Protein AF-A0A967M4M4-F1 (afdb_monomer)

Structure (mmCIF, N/CA/C/O backbone):
data_AF-A0A967M4M4-F1
#
_entry.id 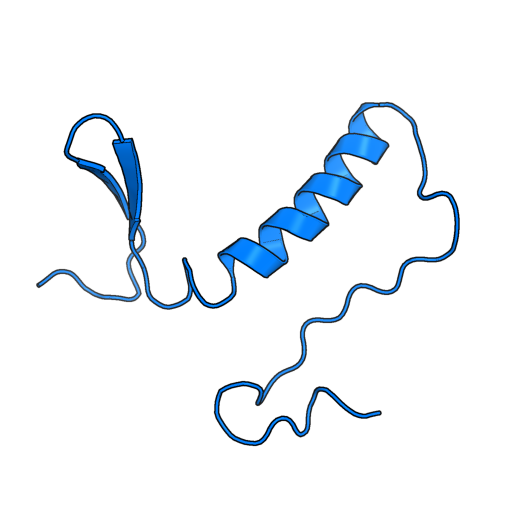  AF-A0A967M4M4-F1
#
loop_
_atom_site.group_PDB
_atom_site.id
_atom_site.type_symbol
_atom_site.label_atom_id
_atom_site.label_alt_id
_atom_site.label_comp_id
_atom_site.label_asym_id
_atom_site.label_entity_id
_atom_site.label_seq_id
_atom_site.pdbx_PDB_ins_code
_atom_site.Cartn_x
_atom_site.Cartn_y
_atom_site.Cartn_z
_atom_site.occupancy
_atom_site.B_iso_or_equiv
_atom_site.auth_seq_id
_atom_site.auth_comp_id
_atom_site.auth_asym_id
_atom_site.auth_atom_id
_atom_site.pdbx_PDB_model_num
ATOM 1 N N . SER A 1 1 ? 22.101 -4.426 -7.539 1.00 77.06 1 SER A N 1
ATOM 2 C CA . SER A 1 1 ? 20.684 -4.107 -7.283 1.00 77.06 1 SER A CA 1
ATOM 3 C C . SER A 1 1 ? 20.049 -5.278 -6.551 1.00 77.06 1 SER A C 1
ATOM 5 O O . SER A 1 1 ? 20.472 -6.408 -6.771 1.00 77.06 1 SER A O 1
ATOM 7 N N . ARG A 1 2 ? 19.101 -5.022 -5.643 1.00 89.00 2 ARG A N 1
ATOM 8 C CA . ARG A 1 2 ? 18.249 -6.066 -5.042 1.00 89.00 2 ARG A CA 1
ATOM 9 C C . ARG A 1 2 ? 17.004 -6.278 -5.910 1.00 89.00 2 ARG A C 1
ATOM 11 O O . ARG A 1 2 ? 16.686 -5.417 -6.729 1.00 89.00 2 ARG A O 1
ATOM 18 N N . ASP A 1 3 ? 16.329 -7.411 -5.734 1.00 96.19 3 ASP A N 1
ATOM 19 C CA . ASP A 1 3 ? 15.041 -7.683 -6.380 1.00 96.19 3 ASP A CA 1
ATOM 20 C C . ASP A 1 3 ? 13.981 -6.679 -5.877 1.00 96.19 3 ASP A C 1
ATOM 22 O O . ASP A 1 3 ? 13.756 -6.608 -4.666 1.00 96.19 3 ASP A O 1
ATOM 26 N N . PRO A 1 4 ? 13.326 -5.899 -6.762 1.00 96.38 4 PRO A N 1
ATOM 27 C CA . PRO A 1 4 ? 12.326 -4.912 -6.360 1.00 96.38 4 PRO 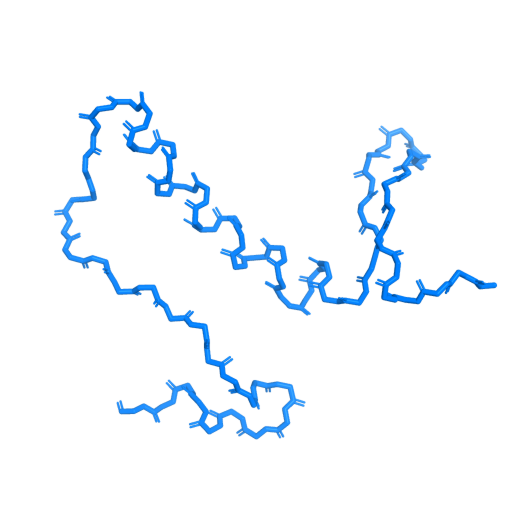A CA 1
ATOM 28 C C . PRO A 1 4 ? 11.090 -5.513 -5.675 1.00 96.38 4 PRO A C 1
ATOM 30 O O . PRO A 1 4 ? 10.390 -4.780 -4.979 1.00 96.38 4 PRO A O 1
ATOM 33 N N . PHE A 1 5 ? 10.797 -6.804 -5.844 1.00 96.38 5 PHE A N 1
ATOM 34 C CA . PHE A 1 5 ? 9.632 -7.457 -5.232 1.00 96.38 5 PHE A CA 1
ATOM 35 C C . PHE A 1 5 ? 9.963 -8.253 -3.966 1.00 96.38 5 PHE A C 1
ATOM 37 O O . PHE A 1 5 ? 9.063 -8.826 -3.357 1.00 96.38 5 PHE A O 1
ATOM 44 N N . THR A 1 6 ? 11.224 -8.239 -3.530 1.00 97.38 6 THR A N 1
ATOM 45 C CA . THR A 1 6 ? 11.623 -8.735 -2.210 1.00 97.38 6 THR A CA 1
ATOM 46 C C . THR A 1 6 ? 11.749 -7.544 -1.253 1.00 97.38 6 THR A C 1
ATOM 48 O O . THR A 1 6 ? 12.756 -6.826 -1.308 1.00 97.38 6 THR A O 1
ATOM 51 N N . PRO A 1 7 ? 10.742 -7.279 -0.397 1.00 95.81 7 PRO A N 1
ATOM 52 C CA . PRO A 1 7 ? 10.769 -6.113 0.472 1.00 95.81 7 PRO A CA 1
ATOM 53 C C . PRO A 1 7 ? 11.864 -6.246 1.531 1.00 95.81 7 PRO A C 1
ATOM 55 O O . PRO A 1 7 ? 12.137 -7.339 2.030 1.00 95.81 7 PRO A O 1
ATOM 58 N N . HIS A 1 8 ? 12.479 -5.127 1.898 1.00 95.56 8 HIS A N 1
ATOM 59 C CA . HIS A 1 8 ? 13.400 -5.073 3.028 1.00 95.56 8 HIS A CA 1
ATOM 60 C C . HIS A 1 8 ? 13.351 -3.714 3.712 1.00 95.56 8 HIS A C 1
ATOM 62 O O . HIS A 1 8 ? 12.967 -2.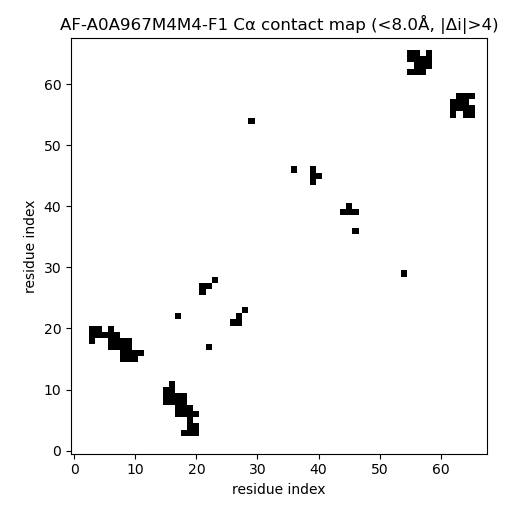714 3.110 1.00 95.56 8 HIS A O 1
ATOM 68 N N . VAL A 1 9 ? 13.756 -3.702 4.975 1.00 96.69 9 VAL A N 1
ATOM 69 C CA . VAL A 1 9 ? 13.931 -2.492 5.773 1.00 96.69 9 VAL A CA 1
ATOM 70 C C . VAL A 1 9 ? 15.428 -2.293 5.997 1.00 96.69 9 VAL A C 1
ATOM 72 O O . VAL A 1 9 ? 16.137 -3.270 6.257 1.00 96.69 9 VAL A O 1
ATOM 75 N N . SER A 1 10 ? 15.911 -1.062 5.871 1.00 95.62 10 SER A N 1
ATOM 76 C CA . SER A 1 10 ? 17.285 -0.680 6.214 1.00 95.62 10 SER A CA 1
ATOM 77 C C . SER A 1 10 ? 17.311 0.630 6.987 1.00 95.62 10 SER A C 1
ATOM 79 O O . SER A 1 10 ? 16.390 1.438 6.909 1.00 95.62 10 SER A O 1
ATOM 81 N N . GLU A 1 11 ? 18.381 0.817 7.754 1.00 97.31 11 GLU A N 1
ATOM 82 C CA . GLU A 1 11 ? 18.707 2.086 8.392 1.00 97.31 11 GLU A CA 1
ATOM 83 C C . GLU A 1 11 ? 19.767 2.804 7.557 1.00 97.31 11 GLU A C 1
ATOM 85 O O . GLU A 1 11 ? 20.842 2.253 7.303 1.00 97.31 11 GLU A O 1
ATOM 90 N N . GLU A 1 12 ? 19.462 4.017 7.113 1.00 94.31 12 GLU A N 1
ATOM 91 C CA . GLU A 1 12 ? 20.326 4.838 6.267 1.00 94.31 12 GLU A CA 1
ATOM 92 C C . GLU A 1 12 ? 20.294 6.274 6.776 1.00 94.31 12 GLU A C 1
ATOM 94 O O . GLU A 1 12 ? 19.229 6.821 7.037 1.00 94.31 12 GLU A O 1
ATOM 99 N N . GLU A 1 13 ? 21.473 6.864 6.984 1.00 94.19 13 GLU A N 1
ATOM 100 C CA . GLU A 1 13 ? 21.628 8.243 7.483 1.00 94.19 13 GLU A CA 1
ATOM 101 C C . GLU A 1 13 ? 20.901 8.534 8.816 1.00 94.19 13 GLU A C 1
ATOM 103 O O . GLU A 1 13 ? 20.604 9.678 9.143 1.00 94.19 13 GLU A O 1
ATOM 108 N N . GLY A 1 14 ? 20.670 7.498 9.631 1.00 95.94 14 GLY A N 1
ATOM 109 C CA . GLY A 1 14 ? 19.946 7.607 10.904 1.00 95.94 14 GLY A CA 1
ATOM 110 C C . GLY A 1 14 ? 18.424 7.497 10.774 1.00 95.94 14 GLY A C 1
ATOM 111 O O . GLY A 1 14 ? 17.722 7.642 11.773 1.00 95.94 14 GLY A O 1
ATOM 112 N N . GLU A 1 15 ? 17.915 7.205 9.578 1.00 96.69 15 GLU A N 1
ATOM 113 C CA . GLU A 1 15 ? 16.495 7.010 9.292 1.00 96.69 15 GLU A CA 1
ATOM 114 C C . GLU A 1 15 ? 16.204 5.558 8.903 1.00 96.69 15 GLU A C 1
ATOM 116 O O . GLU A 1 15 ? 17.050 4.863 8.345 1.00 96.69 15 GLU A O 1
ATOM 121 N N . THR A 1 16 ? 14.990 5.081 9.185 1.00 97.06 16 THR A N 1
ATOM 122 C CA . THR A 1 16 ? 14.534 3.749 8.764 1.00 97.06 16 THR A CA 1
ATOM 123 C C . THR A 1 16 ? 13.743 3.846 7.465 1.00 97.06 16 THR A C 1
ATOM 125 O O . THR A 1 16 ? 12.700 4.495 7.411 1.00 97.06 16 THR A O 1
ATOM 128 N N . TRP A 1 17 ? 14.197 3.129 6.442 1.00 95.44 17 TRP A N 1
ATOM 129 C CA . TRP A 1 17 ? 13.597 3.095 5.115 1.00 95.44 17 TRP A CA 1
ATOM 130 C C . TRP A 1 17 ? 13.041 1.710 4.791 1.00 95.44 17 TRP A C 1
ATOM 132 O O . TRP A 1 17 ? 13.660 0.688 5.086 1.00 95.44 17 TRP A O 1
ATOM 142 N N . MET A 1 18 ? 11.876 1.670 4.139 1.00 95.69 18 MET A N 1
ATOM 143 C CA . MET A 1 18 ? 11.322 0.453 3.545 1.00 95.69 18 MET A CA 1
ATOM 144 C C . MET A 1 18 ? 11.507 0.486 2.029 1.00 95.69 18 MET A C 1
ATOM 146 O O . MET A 1 18 ? 10.998 1.368 1.338 1.00 95.69 18 MET A O 1
ATOM 150 N N . TYR A 1 19 ? 12.171 -0.537 1.508 1.00 95.69 19 TYR A N 1
ATOM 151 C CA . TYR A 1 19 ? 12.450 -0.704 0.092 1.00 95.69 19 TYR A CA 1
ATOM 152 C C . TYR A 1 19 ? 11.608 -1.822 -0.509 1.00 95.69 19 TYR A C 1
ATOM 154 O O . TYR A 1 19 ? 11.556 -2.939 0.007 1.00 95.69 19 TYR A O 1
ATOM 162 N N . GLY A 1 20 ? 10.997 -1.528 -1.654 1.00 97.12 20 GLY A N 1
ATOM 163 C CA . GLY A 1 20 ? 10.234 -2.474 -2.462 1.00 97.12 20 GLY A CA 1
ATOM 164 C C . GLY A 1 20 ? 9.349 -1.751 -3.477 1.00 97.12 20 GLY A C 1
ATOM 165 O O . GLY A 1 20 ? 8.899 -0.628 -3.238 1.00 97.12 20 GLY A O 1
ATOM 166 N N . ARG A 1 21 ? 9.075 -2.375 -4.627 1.00 97.69 21 ARG A N 1
ATOM 167 C CA . ARG A 1 21 ? 8.132 -1.847 -5.621 1.00 97.69 21 ARG A CA 1
ATOM 168 C C . ARG A 1 21 ? 6.752 -1.737 -4.982 1.00 97.69 21 ARG A C 1
ATOM 170 O O . ARG A 1 21 ? 6.162 -2.723 -4.534 1.00 97.69 21 ARG A O 1
ATOM 177 N N . GLY A 1 22 ? 6.234 -0.520 -4.996 1.00 97.56 22 GLY A N 1
ATOM 178 C CA . GLY A 1 22 ? 4.949 -0.195 -4.410 1.00 97.56 22 GLY A CA 1
ATOM 179 C C . GLY A 1 22 ? 5.007 0.275 -2.960 1.00 97.56 22 GLY A C 1
ATOM 180 O O . GLY A 1 22 ? 3.968 0.649 -2.435 1.00 97.56 22 GLY A O 1
ATOM 181 N N . ALA A 1 23 ? 6.174 0.254 -2.300 1.00 96.75 23 ALA A N 1
ATOM 182 C CA . ALA A 1 23 ? 6.285 0.662 -0.897 1.00 96.75 23 ALA A CA 1
ATOM 183 C C . ALA A 1 23 ? 5.885 2.135 -0.705 1.00 96.75 23 ALA A C 1
ATOM 185 O O . ALA A 1 23 ? 5.019 2.423 0.113 1.00 96.75 23 ALA A O 1
ATOM 186 N N . GLY A 1 24 ? 6.456 3.039 -1.508 1.00 95.88 24 GLY A N 1
ATOM 187 C CA . GLY A 1 24 ? 6.060 4.451 -1.530 1.00 95.88 24 GLY A CA 1
ATOM 188 C C . GLY A 1 24 ? 4.790 4.720 -2.341 1.00 95.88 24 GLY A C 1
ATOM 189 O O . GLY A 1 24 ? 3.969 5.525 -1.920 1.00 95.88 24 GLY A O 1
ATOM 190 N N . ASP A 1 25 ? 4.609 4.011 -3.459 1.00 97.06 25 ASP A N 1
ATOM 191 C CA . ASP A 1 25 ? 3.557 4.302 -4.439 1.00 97.06 25 ASP A CA 1
ATOM 192 C C . ASP A 1 25 ? 2.781 3.046 -4.884 1.00 97.06 25 ASP A C 1
ATOM 194 O O . ASP A 1 25 ? 3.265 2.251 -5.683 1.00 97.06 25 ASP A O 1
ATOM 198 N N . MET A 1 26 ? 1.611 2.747 -4.320 1.00 96.44 26 MET A N 1
ATOM 199 C CA . MET A 1 26 ? 1.025 3.397 -3.139 1.00 96.44 26 MET A CA 1
ATOM 200 C C . MET A 1 26 ? 0.615 2.410 -2.040 1.00 96.44 26 MET A C 1
ATOM 202 O O . MET A 1 26 ? -0.221 2.731 -1.195 1.00 96.44 26 MET A O 1
ATOM 206 N N . LYS A 1 27 ? 1.219 1.212 -1.990 1.00 97.56 27 LYS A N 1
ATOM 207 C CA . LYS A 1 27 ? 0.882 0.189 -0.977 1.00 97.56 27 LYS A CA 1
ATOM 208 C C . LYS A 1 27 ? 1.113 0.697 0.445 1.00 97.56 27 LYS A C 1
ATOM 210 O O . LYS A 1 27 ? 0.323 0.370 1.327 1.00 97.56 27 LYS A O 1
ATOM 215 N N . GLY A 1 28 ? 2.151 1.509 0.664 1.00 97.19 28 GLY A N 1
ATOM 216 C CA . GLY A 1 28 ? 2.379 2.173 1.948 1.00 97.19 28 GLY A CA 1
ATOM 217 C C . GLY A 1 28 ? 1.203 3.066 2.341 1.00 97.19 28 GLY A C 1
ATOM 218 O O . GLY A 1 28 ? 0.652 2.907 3.424 1.00 97.19 28 GLY A O 1
ATOM 219 N N . GLY A 1 29 ? 0.742 3.929 1.430 1.00 97.00 29 GLY A N 1
ATOM 220 C CA . GLY A 1 29 ? -0.442 4.768 1.644 1.00 97.00 29 GLY A CA 1
ATOM 221 C C . GLY A 1 29 ? -1.720 3.961 1.904 1.00 97.00 29 GLY A C 1
ATOM 222 O O . GLY A 1 29 ? -2.473 4.283 2.825 1.00 97.00 29 GLY A O 1
ATOM 223 N N . THR A 1 30 ? -1.942 2.875 1.153 1.00 96.69 30 THR A N 1
ATOM 224 C CA . THR A 1 30 ? -3.087 1.971 1.357 1.00 96.69 30 THR A CA 1
ATOM 225 C C . THR A 1 30 ? -3.092 1.361 2.758 1.00 96.69 30 THR A C 1
ATOM 227 O O . THR A 1 30 ? -4.116 1.343 3.439 1.00 96.69 30 THR A O 1
ATOM 230 N N . ILE A 1 31 ? -1.940 0.874 3.213 1.00 97.19 31 ILE A N 1
ATOM 231 C CA . ILE A 1 31 ? -1.812 0.273 4.540 1.00 97.19 31 ILE A CA 1
ATOM 232 C C . ILE A 1 31 ? -1.931 1.333 5.644 1.00 97.19 31 ILE A C 1
ATOM 234 O O . ILE A 1 31 ? -2.558 1.058 6.665 1.00 97.19 31 ILE A O 1
ATOM 238 N N . SER A 1 32 ? -1.433 2.554 5.434 1.00 97.62 32 SER A N 1
ATOM 239 C CA . SER A 1 32 ? -1.549 3.649 6.408 1.00 97.62 32 SER A CA 1
ATOM 240 C C . SER A 1 32 ? -2.998 3.986 6.770 1.00 97.62 32 SER A C 1
ATOM 242 O O . SER A 1 32 ? -3.307 4.115 7.955 1.00 97.62 32 SER A O 1
ATOM 244 N N . TYR A 1 33 ? -3.917 4.093 5.800 1.00 95.75 33 TYR A N 1
ATOM 245 C CA . TYR A 1 33 ? -5.317 4.388 6.144 1.00 95.75 33 TYR A CA 1
ATOM 246 C C . TYR A 1 33 ? -6.007 3.193 6.824 1.00 95.75 33 TYR A C 1
ATOM 248 O O . TYR A 1 33 ? -6.864 3.392 7.685 1.00 95.75 33 TYR A O 1
ATOM 256 N N . LEU A 1 34 ? -5.635 1.954 6.475 1.00 97.31 34 LEU A N 1
ATOM 257 C CA . LEU A 1 34 ? -6.151 0.759 7.149 1.00 97.31 34 LEU A CA 1
ATOM 258 C C . LEU A 1 34 ? -5.677 0.701 8.605 1.00 97.31 34 LEU A C 1
ATOM 260 O O . LEU A 1 34 ? -6.480 0.406 9.487 1.00 97.31 34 LEU A O 1
ATOM 264 N N . TRP A 1 35 ? -4.417 1.057 8.872 1.00 98.12 35 TRP A N 1
ATOM 265 C CA . TRP A 1 35 ? -3.898 1.182 10.236 1.00 98.12 35 TRP A CA 1
ATOM 266 C C . TRP A 1 35 ? -4.587 2.284 11.034 1.00 98.12 35 TRP A C 1
ATOM 268 O O . TRP A 1 35 ? -4.822 2.099 12.223 1.00 98.12 35 TRP A O 1
ATOM 278 N N . ALA A 1 36 ? -4.972 3.397 10.406 1.00 97.75 36 ALA A N 1
ATOM 279 C CA . ALA A 1 36 ? -5.752 4.430 11.087 1.00 97.75 36 ALA A CA 1
ATOM 280 C C . ALA A 1 36 ? -7.116 3.895 11.567 1.00 97.75 36 ALA A C 1
ATOM 282 O O . ALA A 1 36 ? -7.544 4.199 12.678 1.00 97.75 36 ALA A O 1
ATOM 283 N N . LEU A 1 37 ? -7.780 3.058 10.761 1.00 97.81 37 LEU A N 1
ATOM 284 C CA . LEU A 1 37 ? -9.028 2.395 11.157 1.00 97.81 37 LEU A CA 1
ATOM 285 C C . LEU A 1 37 ? -8.794 1.317 12.224 1.00 97.81 37 LEU A C 1
ATOM 287 O O . LEU A 1 37 ? -9.581 1.222 13.163 1.00 97.81 37 LEU A O 1
ATOM 291 N N . ALA A 1 38 ? -7.713 0.541 12.110 1.00 98.00 38 ALA A N 1
ATOM 292 C CA . ALA A 1 38 ? -7.336 -0.449 13.119 1.00 98.00 38 ALA A CA 1
ATOM 293 C C . ALA A 1 38 ? -7.045 0.209 14.478 1.00 98.00 38 ALA A C 1
ATOM 295 O O . ALA A 1 38 ? -7.512 -0.273 15.503 1.00 98.00 38 ALA A O 1
ATOM 296 N N . ALA A 1 39 ? -6.372 1.362 14.491 1.00 98.44 39 ALA A N 1
ATOM 297 C CA . ALA A 1 39 ? -6.102 2.117 15.711 1.00 98.44 39 ALA A CA 1
ATOM 298 C C . ALA A 1 39 ? -7.388 2.596 16.407 1.00 98.44 39 ALA A C 1
ATOM 300 O O . ALA A 1 39 ? -7.457 2.595 17.633 1.00 98.44 39 ALA A O 1
ATOM 301 N N . LEU A 1 40 ? -8.431 2.971 15.653 1.00 98.19 40 LEU A N 1
ATOM 302 C CA . LEU A 1 40 ? -9.739 3.266 16.249 1.00 98.19 40 LEU A CA 1
ATOM 303 C C . LEU A 1 40 ? -10.332 2.021 16.918 1.00 98.19 40 LEU A C 1
ATOM 305 O O . LEU A 1 40 ? -10.788 2.109 18.053 1.00 98.19 40 LEU A O 1
ATOM 309 N N . GLN A 1 41 ? -10.266 0.866 16.250 1.00 97.69 41 GLN A N 1
ATOM 310 C CA . GLN A 1 41 ? -10.763 -0.399 16.801 1.00 97.69 41 GLN A CA 1
ATOM 311 C C . GLN A 1 41 ? -10.018 -0.806 18.080 1.00 97.69 41 GLN A C 1
ATOM 313 O O . GLN A 1 41 ? -10.650 -1.245 19.036 1.00 97.69 41 GLN A O 1
ATOM 318 N N . GLU A 1 42 ? -8.695 -0.630 18.131 1.00 98.50 42 GLU A N 1
ATOM 319 C CA . GLU A 1 42 ? -7.885 -0.906 19.329 1.00 98.50 42 GLU A CA 1
ATOM 320 C C . GLU A 1 42 ? -8.250 -0.008 20.522 1.00 98.50 42 GLU 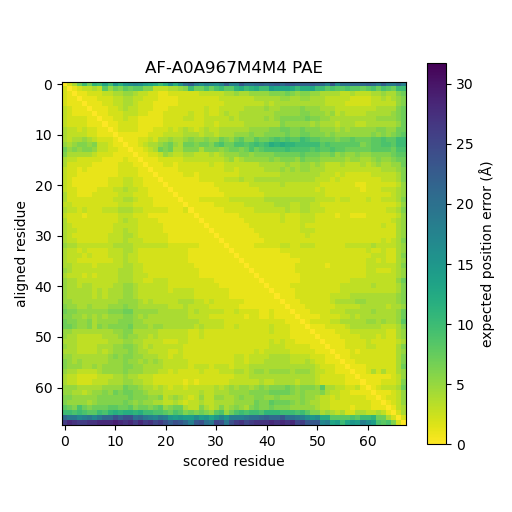A C 1
ATOM 322 O O . GLU A 1 42 ? -8.087 -0.411 21.673 1.00 98.50 42 GLU A O 1
ATOM 327 N N . LEU A 1 43 ? -8.768 1.193 20.253 1.00 98.50 43 LEU A N 1
ATOM 328 C CA . LEU A 1 43 ? -9.259 2.136 21.259 1.00 98.50 43 LEU A CA 1
ATOM 329 C C . LEU A 1 43 ? -10.744 1.935 21.611 1.00 98.50 43 LEU A C 1
ATOM 331 O O . LEU A 1 43 ? -11.291 2.751 22.353 1.00 98.50 43 LEU A O 1
ATOM 335 N N . ASP A 1 44 ? -11.387 0.882 21.095 1.00 98.44 44 ASP A N 1
ATOM 336 C CA . ASP A 1 44 ? -12.830 0.624 21.234 1.00 98.44 44 ASP A CA 1
ATOM 337 C C . ASP A 1 44 ? -13.697 1.774 20.670 1.00 98.44 44 ASP A C 1
ATOM 339 O O . ASP A 1 44 ? -14.763 2.113 21.186 1.00 98.44 44 ASP A O 1
ATOM 343 N N . LEU A 1 45 ? -13.208 2.414 19.601 1.00 98.44 45 LEU A N 1
ATOM 344 C CA . LEU A 1 45 ? -13.878 3.490 18.871 1.00 98.44 45 LEU A CA 1
ATOM 345 C C . LEU A 1 45 ? -14.322 3.028 17.478 1.00 98.44 45 LEU A C 1
ATOM 347 O O . LEU A 1 45 ? -13.781 2.093 16.888 1.00 98.44 45 LEU A O 1
ATOM 351 N N . GLU A 1 46 ? -15.270 3.768 16.906 1.00 97.62 46 GLU A N 1
ATOM 352 C CA . GLU A 1 46 ? -15.728 3.596 15.528 1.00 97.62 46 GLU A CA 1
ATOM 353 C C . GLU A 1 46 ? -15.544 4.883 14.701 1.00 97.62 46 GLU A C 1
ATOM 355 O O . GLU A 1 46 ? -15.475 5.984 15.260 1.00 97.62 46 GLU A O 1
ATOM 360 N N . PRO A 1 47 ? -15.459 4.789 13.359 1.00 97.44 47 PRO A N 1
ATOM 361 C CA . PRO A 1 47 ? -15.464 5.967 12.503 1.00 97.44 47 PRO A CA 1
ATOM 362 C C . PRO A 1 47 ? -16.721 6.821 12.716 1.00 97.44 47 PRO A C 1
ATOM 364 O O . PRO A 1 47 ? -17.833 6.306 12.768 1.00 97.44 47 PRO A O 1
ATOM 367 N N . ALA A 1 48 ? -16.560 8.146 12.740 1.00 97.38 48 ALA A N 1
ATOM 368 C CA . ALA A 1 48 ? -17.657 9.089 12.995 1.00 97.38 48 ALA A CA 1
ATOM 369 C C . ALA A 1 48 ? -18.784 9.069 11.937 1.00 97.38 48 ALA A C 1
ATOM 371 O O . ALA A 1 48 ? -19.831 9.688 12.117 1.00 97.38 48 ALA A O 1
ATOM 372 N N . SER A 1 49 ? -18.561 8.407 10.802 1.00 97.75 49 SER A N 1
ATOM 373 C CA . SER A 1 49 ? -19.566 8.139 9.776 1.00 97.75 49 SER A CA 1
ATOM 374 C C . SER A 1 49 ? -19.115 6.968 8.897 1.00 97.75 49 SER A C 1
ATOM 376 O O . SER A 1 49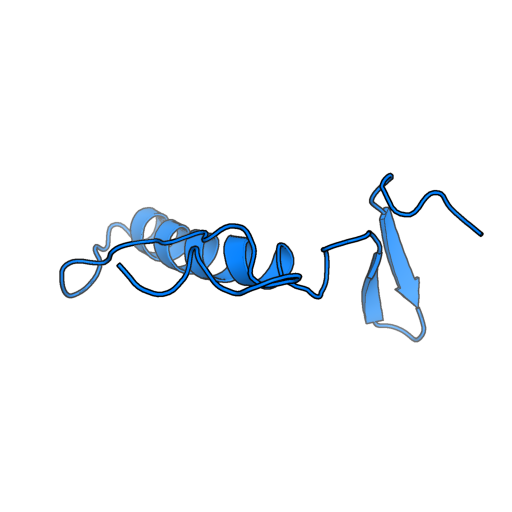 ? -18.020 6.432 9.069 1.00 97.75 49 SER A O 1
ATOM 378 N N . LYS A 1 50 ? -19.950 6.564 7.934 1.00 97.75 50 LYS A N 1
ATOM 379 C CA . LYS A 1 50 ? -19.637 5.472 7.006 1.00 97.75 50 LYS A CA 1
ATOM 380 C C . LYS A 1 50 ? -18.346 5.756 6.228 1.00 97.75 50 LYS A C 1
ATOM 382 O O . LYS A 1 50 ? -18.272 6.727 5.482 1.00 97.75 50 LYS A O 1
ATOM 387 N N . VAL A 1 51 ? -17.389 4.835 6.318 1.00 96.06 51 VAL A N 1
ATOM 388 C CA . VAL A 1 51 ? -16.153 4.840 5.524 1.00 96.06 51 VAL A CA 1
ATOM 389 C C . VAL A 1 51 ? -16.233 3.751 4.455 1.00 96.06 51 VAL A C 1
ATOM 391 O O . VAL A 1 51 ? -16.636 2.624 4.739 1.00 96.06 51 VAL A O 1
ATOM 394 N N . ILE A 1 52 ? -15.859 4.084 3.218 1.00 95.81 52 ILE A N 1
ATOM 395 C CA . ILE A 1 52 ? -15.703 3.124 2.119 1.00 95.81 52 ILE A CA 1
ATOM 396 C C . ILE A 1 52 ? -14.222 3.094 1.757 1.00 95.81 52 ILE A C 1
ATOM 398 O O . ILE A 1 52 ? -13.681 4.076 1.260 1.00 95.81 52 ILE A O 1
ATOM 402 N N . CYS A 1 53 ? -13.563 1.970 2.018 1.00 94.81 53 CYS A N 1
ATOM 403 C CA . CYS A 1 53 ? -12.164 1.774 1.661 1.00 94.81 53 CYS A CA 1
ATOM 404 C C . CYS A 1 53 ? -12.069 1.264 0.222 1.00 94.81 53 CYS A C 1
ATOM 406 O O . CYS A 1 53 ? -12.573 0.183 -0.080 1.00 94.81 53 CYS A O 1
ATOM 408 N N . GLN A 1 54 ? -11.417 2.024 -0.654 1.00 94.69 54 GLN A N 1
ATOM 409 C CA . GLN A 1 54 ? -11.241 1.666 -2.060 1.00 94.69 54 GLN A CA 1
ATOM 410 C C . GLN A 1 54 ? -9.760 1.441 -2.368 1.00 94.69 54 GLN A C 1
ATOM 412 O O . GLN A 1 54 ? -8.903 2.214 -1.950 1.00 94.69 54 GLN A O 1
ATOM 417 N N . SER A 1 55 ? -9.479 0.382 -3.123 1.00 93.88 55 SER A N 1
ATOM 418 C CA . SER A 1 55 ? -8.162 0.087 -3.689 1.00 93.88 55 SER A CA 1
ATOM 419 C C . SER A 1 55 ? -8.353 -0.138 -5.191 1.00 93.88 55 SER A C 1
ATOM 421 O O . SER A 1 55 ? -8.549 -1.278 -5.621 1.00 93.88 55 SER A O 1
ATOM 423 N N . PRO A 1 56 ? -8.450 0.947 -5.982 1.00 93.88 56 PRO A N 1
ATOM 424 C CA . PRO A 1 56 ? -8.690 0.835 -7.410 1.00 93.88 56 PRO A CA 1
ATOM 425 C C . PRO A 1 56 ? -7.470 0.242 -8.118 1.00 93.88 56 PRO A C 1
ATOM 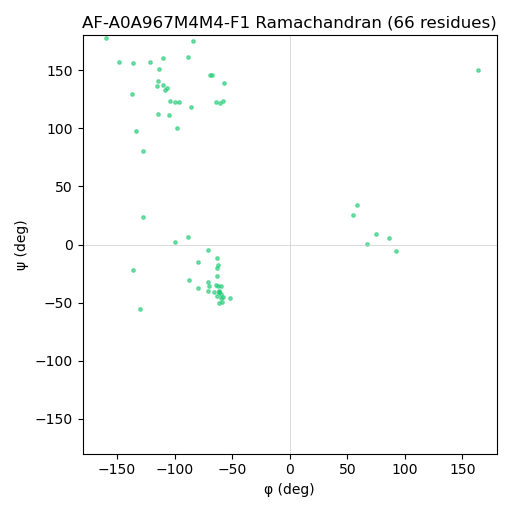427 O O . PRO A 1 56 ? -6.323 0.478 -7.743 1.00 93.88 56 PRO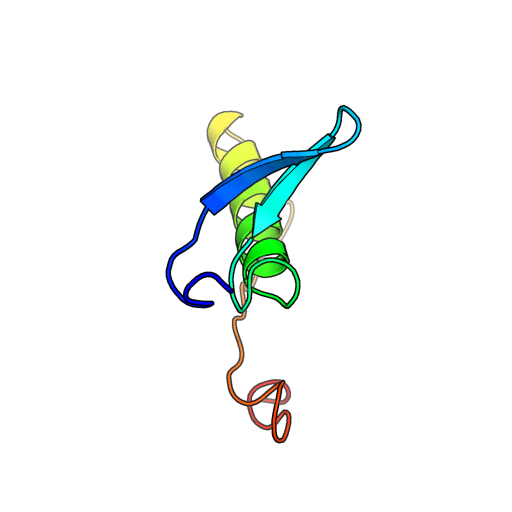 A O 1
ATOM 430 N N . VAL A 1 57 ? -7.738 -0.536 -9.162 1.00 93.38 57 VAL A N 1
ATOM 431 C CA . VAL A 1 57 ? -6.718 -0.967 -10.123 1.00 93.38 57 VAL A CA 1
ATOM 432 C C . VAL A 1 57 ? -6.510 0.117 -11.180 1.00 93.38 57 VAL A C 1
ATOM 434 O O . VAL A 1 57 ? -7.253 1.097 -11.230 1.00 93.38 57 VAL A O 1
ATOM 437 N N . GLU A 1 58 ? -5.535 -0.099 -12.063 1.00 95.94 58 GLU A N 1
ATOM 438 C CA . GLU A 1 58 ? -5.281 0.731 -13.246 1.00 95.94 58 GLU A CA 1
ATOM 439 C C . GLU A 1 58 ? -4.806 2.164 -12.978 1.00 95.94 58 GLU A C 1
ATOM 441 O O . GLU A 1 58 ? -4.569 2.870 -13.948 1.00 95.94 58 GLU A O 1
ATOM 446 N N . GLU A 1 59 ? -4.622 2.610 -11.733 1.00 95.62 59 GLU A N 1
ATOM 447 C CA . GLU A 1 59 ? -4.131 3.969 -11.426 1.00 95.62 59 GLU A CA 1
ATOM 448 C C . GLU A 1 59 ? -2.833 4.299 -12.193 1.00 95.62 59 GLU A C 1
ATOM 450 O O . GLU A 1 59 ? -2.788 5.284 -12.924 1.00 95.62 59 GLU A O 1
ATOM 455 N N . GLU A 1 60 ? -1.883 3.363 -12.190 1.00 96.12 60 GLU A N 1
ATOM 456 C CA . GLU A 1 60 ? -0.584 3.444 -12.877 1.00 96.12 60 GLU A CA 1
ATOM 457 C C . GLU A 1 60 ? -0.654 3.356 -14.418 1.00 96.12 60 GLU A C 1
ATOM 459 O O . GLU A 1 60 ? 0.374 3.417 -15.099 1.00 96.12 60 GLU A O 1
ATOM 464 N N . CYS A 1 61 ? -1.837 3.128 -15.002 1.00 96.19 61 CYS A N 1
ATOM 465 C CA . CYS A 1 61 ? -1.985 2.928 -16.448 1.00 96.19 61 CYS A CA 1
ATOM 466 C C . CYS A 1 61 ? -3.076 3.797 -17.080 1.00 96.19 61 CYS A C 1
ATOM 468 O O . CYS A 1 61 ? -2.798 4.523 -18.035 1.00 96.19 61 CYS A O 1
ATOM 470 N N . THR A 1 62 ? -4.311 3.731 -16.581 1.00 94.44 62 THR A N 1
ATOM 471 C CA . THR A 1 62 ? -5.473 4.399 -17.195 1.00 94.44 62 THR A CA 1
ATOM 472 C C . THR A 1 62 ? -6.403 5.108 -16.210 1.00 94.44 62 THR A C 1
ATOM 474 O O . THR A 1 62 ? -7.149 5.994 -16.620 1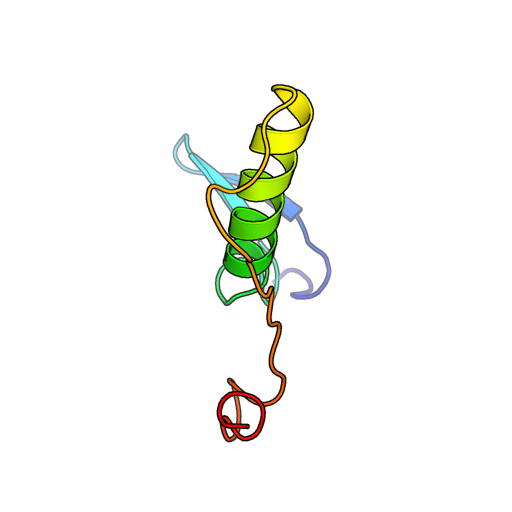.00 94.44 62 THR A O 1
ATOM 477 N N . GLY A 1 63 ? -6.398 4.730 -14.930 1.00 92.69 63 GLY A N 1
ATOM 478 C CA . GLY A 1 63 ? -7.299 5.263 -13.904 1.00 92.69 63 GLY A CA 1
ATOM 479 C C . GLY A 1 63 ? -8.739 4.745 -13.979 1.00 92.69 63 GLY A C 1
ATOM 480 O O . GLY A 1 63 ? -9.603 5.236 -13.253 1.00 92.69 63 GLY A O 1
ATOM 481 N N . ASN A 1 64 ?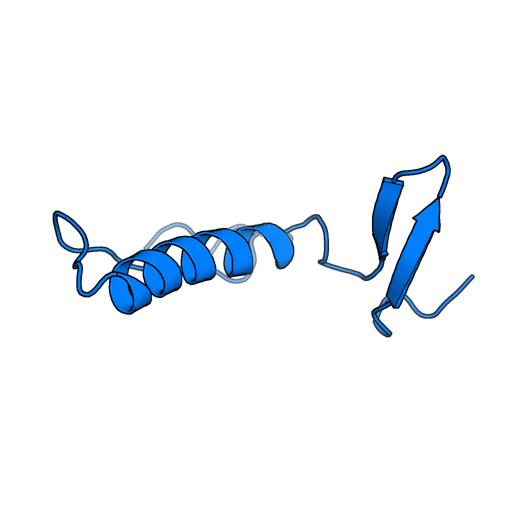 -9.020 3.737 -14.813 1.00 94.12 64 ASN A N 1
ATOM 482 C CA . ASN A 1 64 ? -10.378 3.216 -15.018 1.00 94.12 64 ASN A CA 1
ATOM 483 C C . ASN A 1 64 ? -11.022 2.624 -13.751 1.00 94.12 64 ASN A C 1
ATOM 485 O O . ASN A 1 64 ? -12.238 2.467 -13.704 1.00 94.12 64 ASN A O 1
ATOM 489 N N . GLY A 1 65 ? -10.230 2.295 -12.727 1.00 89.94 65 GLY A N 1
ATOM 490 C CA . GLY A 1 65 ? -10.742 1.840 -11.435 1.00 89.94 65 GLY A CA 1
ATOM 491 C C . GLY A 1 65 ? -11.236 2.957 -10.506 1.00 89.94 65 GLY A C 1
ATOM 492 O O . GLY A 1 65 ? -11.910 2.650 -9.525 1.00 89.94 65 GLY A O 1
ATOM 493 N N . THR A 1 66 ? -10.904 4.226 -10.772 1.00 84.44 66 THR A N 1
ATOM 494 C CA . THR A 1 66 ? -11.127 5.347 -9.835 1.00 84.44 66 THR A CA 1
ATOM 495 C C . THR A 1 66 ? -12.514 5.981 -9.966 1.00 84.44 66 THR A C 1
ATOM 497 O O . THR A 1 66 ? -13.059 6.470 -8.978 1.00 84.44 66 THR A O 1
ATOM 500 N N . LEU A 1 67 ? -13.102 5.974 -11.165 1.00 70.06 67 LEU A N 1
ATOM 501 C CA . LEU A 1 67 ? -14.436 6.514 -11.428 1.00 70.06 67 LEU A CA 1
ATOM 502 C C . LEU A 1 67 ? -15.431 5.355 -11.595 1.00 70.06 67 LEU A C 1
ATOM 504 O O . LEU A 1 67 ? -15.365 4.625 -12.583 1.00 70.06 67 LEU A O 1
ATOM 508 N N . ALA A 1 68 ? -16.347 5.206 -10.638 1.00 55.09 68 ALA A N 1
ATOM 509 C CA . ALA A 1 68 ? -17.541 4.368 -10.748 1.00 55.09 68 ALA A CA 1
ATOM 510 C C . ALA A 1 68 ? -18.788 5.222 -10.512 1.00 55.09 68 ALA A C 1
ATOM 512 O O . ALA A 1 68 ? -18.761 6.035 -9.558 1.00 55.09 68 ALA A O 1
#

Nearest PDB structures (foldseek):
  6v47-assembly1_F  TM=2.925E-01  e=3.203E+00  Influenza A virus (A/duck/Memphis/546/1974(H11N9))
  8vue-assembly1_B  TM=2.679E-01  e=3.203E+00  Influenza A virus
  2wrg-assembly1_I  TM=3.063E-01  e=5.908E+00  Influenza A virus (A/Brevig Mission/1/1918(H1N1))
  4bgz-assembly1_F  TM=3.011E-01  e=5.520E+00  Influenza A virus (A/turkey/Turkey/1/2005(H5N1))

Solvent-accessible surface area (backbone atoms only — not comparable to full-atom values): 4453 Å² total; per-residue (Å²): 136,79,65,50,86,59,70,48,74,50,78,55,100,91,41,82,44,74,47,36,73,34,37,82,66,50,53,42,58,58,49,51,57,51,50,56,54,49,52,32,50,77,68,78,45,77,74,97,57,95,80,83,91,81,82,60,53,48,64,96,76,74,36,71,47,72,71,129

pLDDT: mean 94.83, std 6.6, range [55.09, 98.5]

Sequence (68 aa):
SRDPFTPHVSEEEGETWMYGRGAGDMKGGTISYLWALAALQELDLEPASKVICQSPVEEECTGNGTLA

Secondary structure (DSSP, 8-state):
---TTS-EEEEETTEEEEESTTIIIIIHHHHHHHHHHHHHHHTT---SS-------S-TTTT-TTT--

Radius of gyration: 15.89 Å; Cα contacts (8 Å, |Δi|>4): 48; chains: 1; bounding box: 41×18×38 Å

Foldseek 3Di:
DDDQADWDWDQDPNDIDIGHVCCVPPVVVLVVVVVVQVVCVVVVHHPPDDDDRDDFPCPVPNCPRVDD

Mean predicted aligned error: 3.84 Å